Protein AF-X0I806-F1 (afdb_monomer_lite)

Radius of gyration: 18.1 Å; chains: 1; bounding box: 55×39×51 Å

Sequence (158 aa):
MTPIFTGVSGILILQWGYTSQFNPSRDRGATPNINEYSWAVNHEQSPAGAAFYISQLECLDSQGLHANWGSGSLLQGLIANLPIKKNDEYSSTGKWHEYTYYYKEMRGQRVVTTPSADEFFKVYATPGWEPFVVFTGSQLQRGIIVGDVWISVWHERL

pLDDT: mean 75.85, std 20.17, range [25.62, 95.31]

Foldseek 3Di:
DDDDDPDDPFDFQDDPPDGDGPDCVPQPPDQDEAAEDDDDPQVLLDLLNVLLVVLVCVLSVYHYQYDAPDDDCSSVPQRSVQWDDDPNDIDGDPNVVSVVCCVPPQDDDWDDDDADPVNFKGWTWDPDVDDTDIGIHGGDDPDDDDDDDDDDDDDDDD

Structure (mmCIF, N/CA/C/O backbone):
data_AF-X0I806-F1
#
_entry.id   AF-X0I806-F1
#
loop_
_atom_site.group_PDB
_atom_site.id
_atom_site.type_symbol
_atom_site.label_atom_id
_atom_site.label_alt_id
_atom_site.label_comp_id
_atom_site.label_asym_id
_atom_site.label_entity_id
_atom_site.label_seq_id
_atom_site.pdbx_PDB_ins_code
_atom_site.Cartn_x
_atom_site.Cartn_y
_atom_site.Cartn_z
_atom_site.occupancy
_atom_site.B_iso_or_equiv
_atom_site.auth_seq_id
_atom_site.auth_comp_id
_atom_site.auth_asym_id
_atom_site.auth_atom_id
_atom_site.pdbx_PDB_model_num
ATOM 1 N N . MET A 1 1 ? -35.933 -21.831 12.727 1.00 34.06 1 MET A N 1
ATOM 2 C CA . MET A 1 1 ? -34.503 -21.474 12.815 1.00 34.06 1 MET A CA 1
ATOM 3 C C . MET A 1 1 ? -33.783 -22.233 11.725 1.00 34.06 1 MET A C 1
ATOM 5 O O . MET A 1 1 ? -33.662 -23.445 11.816 1.00 34.06 1 MET A O 1
ATOM 9 N N . THR A 1 2 ? -33.414 -21.537 10.663 1.00 26.45 2 THR A N 1
ATOM 10 C CA . THR A 1 2 ? -32.677 -22.084 9.520 1.00 26.45 2 THR A CA 1
ATOM 11 C C . THR A 1 2 ? -31.238 -21.591 9.662 1.00 26.45 2 THR A C 1
ATOM 13 O O . THR A 1 2 ? -31.063 -20.397 9.917 1.00 26.45 2 THR A O 1
ATOM 16 N N . PRO A 1 3 ? -30.212 -22.454 9.580 1.00 26.05 3 PRO A N 1
ATOM 17 C CA . PRO A 1 3 ? -28.840 -21.999 9.725 1.00 26.05 3 PRO A CA 1
ATOM 18 C C . PRO A 1 3 ? -28.454 -21.119 8.533 1.00 26.05 3 PRO A C 1
ATOM 20 O O . PRO A 1 3 ? -28.730 -21.438 7.378 1.00 26.05 3 PRO A O 1
ATOM 23 N N . ILE A 1 4 ? -27.848 -19.984 8.864 1.00 25.62 4 ILE A N 1
ATOM 24 C CA . ILE A 1 4 ? -27.291 -18.997 7.944 1.00 25.62 4 ILE A CA 1
ATOM 25 C C . ILE A 1 4 ? -25.956 -19.560 7.448 1.00 25.62 4 ILE A C 1
ATOM 27 O O . ILE A 1 4 ? -25.108 -19.945 8.253 1.00 25.62 4 ILE A O 1
ATOM 31 N N . PHE A 1 5 ? -25.777 -19.636 6.130 1.00 25.84 5 PHE A N 1
ATOM 32 C CA . PHE A 1 5 ? -24.508 -20.019 5.518 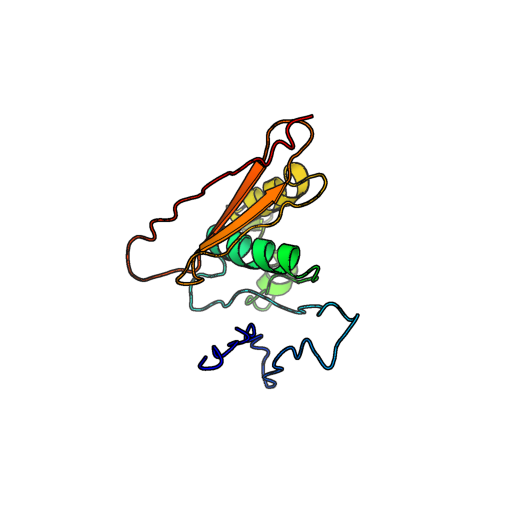1.00 25.84 5 PHE A CA 1
ATOM 33 C C . PHE A 1 5 ? -23.444 -18.962 5.844 1.00 25.84 5 PHE A C 1
ATOM 35 O O . PHE A 1 5 ? -23.522 -17.833 5.367 1.00 25.84 5 PHE A O 1
ATOM 42 N N . THR A 1 6 ? -22.435 -19.320 6.639 1.00 29.89 6 THR A N 1
ATOM 43 C CA . THR A 1 6 ? -21.210 -18.526 6.779 1.00 29.89 6 THR A CA 1
ATOM 44 C C . THR A 1 6 ? -20.323 -18.802 5.568 1.00 29.89 6 THR A C 1
ATOM 46 O O . THR A 1 6 ? -19.554 -19.765 5.555 1.00 29.89 6 THR A O 1
ATOM 49 N N . GLY A 1 7 ? -20.465 -17.992 4.522 1.00 26.70 7 GLY A N 1
ATOM 50 C CA . GLY A 1 7 ? -19.485 -17.932 3.445 1.00 26.70 7 GLY A CA 1
ATOM 51 C C . GLY A 1 7 ? -18.210 -17.283 3.975 1.00 26.70 7 GLY A C 1
ATOM 52 O O . GLY A 1 7 ? -18.205 -16.102 4.299 1.00 26.70 7 GLY A O 1
ATOM 53 N N . VAL A 1 8 ? -17.135 -18.056 4.103 1.00 33.47 8 VAL A N 1
ATOM 54 C CA . VAL A 1 8 ? -15.786 -17.498 4.232 1.00 33.47 8 VAL A CA 1
ATOM 55 C C . VAL A 1 8 ? -15.377 -16.992 2.850 1.00 33.47 8 VAL A C 1
ATOM 57 O O . VAL A 1 8 ? -15.018 -17.791 1.986 1.00 33.47 8 VAL A O 1
ATOM 60 N N . SER A 1 9 ? -15.463 -15.678 2.626 1.00 38.19 9 SER A N 1
ATOM 61 C CA . SER A 1 9 ? -14.806 -15.021 1.492 1.00 38.19 9 SER A CA 1
ATOM 62 C C . SER A 1 9 ? -13.295 -15.182 1.670 1.00 38.19 9 SER A C 1
ATOM 64 O O . SER A 1 9 ? -12.657 -14.452 2.426 1.00 38.19 9 SER A O 1
ATOM 66 N N . GLY A 1 10 ? -12.724 -16.215 1.053 1.00 37.03 10 GLY A N 1
ATOM 67 C CA . GLY A 1 10 ? -11.280 -16.396 0.966 1.00 37.03 10 GLY A CA 1
ATOM 68 C C . GLY A 1 10 ? -10.710 -15.492 -0.122 1.00 37.03 10 GLY A C 1
ATOM 69 O O . GLY A 1 10 ? -11.226 -15.463 -1.237 1.00 37.03 10 GLY A O 1
ATOM 70 N N . ILE A 1 11 ? -9.631 -14.773 0.185 1.00 42.44 11 ILE A N 1
ATOM 71 C CA . ILE A 1 11 ? -8.837 -14.074 -0.827 1.00 42.44 11 ILE A CA 1
ATOM 72 C C . ILE A 1 11 ? -8.167 -15.119 -1.734 1.00 42.44 11 ILE A C 1
ATOM 74 O O . ILE A 1 11 ? -7.509 -16.049 -1.261 1.00 42.44 11 ILE A O 1
ATOM 78 N N . LEU A 1 12 ? -8.341 -14.965 -3.048 1.00 37.19 12 LEU A N 1
ATOM 79 C CA . LEU A 1 12 ? -7.622 -15.737 -4.055 1.00 37.19 12 LEU A CA 1
ATOM 80 C C . LEU A 1 12 ? -6.254 -15.082 -4.285 1.00 37.19 12 LEU A C 1
ATOM 82 O O . LEU A 1 12 ? -6.158 -14.052 -4.949 1.00 37.19 12 LEU A O 1
ATOM 86 N N . ILE A 1 13 ? -5.195 -15.677 -3.737 1.00 42.34 13 ILE A N 1
ATOM 87 C CA . ILE A 1 13 ? -3.812 -15.283 -4.035 1.00 42.34 13 ILE A CA 1
ATOM 88 C C . ILE A 1 13 ? -3.403 -16.050 -5.294 1.00 42.34 13 ILE A C 1
ATOM 90 O O . ILE A 1 13 ? -3.272 -17.274 -5.272 1.00 42.34 13 ILE A O 1
ATOM 94 N N . LEU A 1 14 ? -3.266 -15.343 -6.417 1.00 37.31 14 LEU A N 1
ATOM 95 C CA . LEU A 1 14 ? -2.808 -15.923 -7.678 1.00 37.31 14 LEU A CA 1
ATOM 96 C C . LEU A 1 14 ? -1.294 -15.753 -7.795 1.00 37.31 14 LEU A C 1
ATOM 98 O O . LEU A 1 14 ? -0.811 -14.673 -8.122 1.00 37.31 14 LEU A O 1
ATOM 102 N N . GLN A 1 15 ? -0.554 -16.837 -7.574 1.00 34.91 15 GLN A N 1
ATOM 103 C CA . GLN A 1 15 ? 0.854 -16.950 -7.945 1.00 34.91 15 GLN A CA 1
ATOM 104 C C . GLN A 1 15 ? 0.987 -17.963 -9.091 1.00 34.91 15 GLN A C 1
ATOM 106 O O . GLN A 1 15 ? 0.247 -18.949 -9.139 1.00 34.91 15 GLN A O 1
ATOM 111 N N . TRP A 1 16 ? 1.907 -17.725 -10.035 1.00 27.98 16 TRP A N 1
ATOM 112 C CA . TRP A 1 16 ? 2.154 -18.622 -11.173 1.00 27.98 16 TRP A CA 1
ATOM 113 C C . TRP A 1 16 ? 2.267 -20.089 -10.716 1.00 27.98 16 TRP A C 1
ATOM 115 O O . TRP A 1 16 ? 3.205 -20.466 -10.017 1.00 27.98 16 TRP A O 1
ATOM 125 N N . GLY A 1 17 ? 1.296 -20.914 -11.123 1.00 30.42 17 GLY A N 1
ATOM 126 C CA . GLY A 1 17 ? 1.304 -22.368 -10.942 1.00 30.42 17 GLY A CA 1
ATOM 127 C C . GLY A 1 17 ? 0.696 -22.924 -9.648 1.00 30.42 17 GLY A C 1
ATOM 128 O O . GLY A 1 17 ? 0.563 -24.141 -9.561 1.00 30.42 17 GLY A O 1
ATOM 129 N N . TYR A 1 18 ? 0.278 -22.098 -8.682 1.00 31.38 18 TYR A N 1
ATOM 130 C CA . TYR A 1 18 ? -0.385 -22.580 -7.463 1.00 31.38 18 TYR A CA 1
ATOM 131 C C . TYR A 1 18 ? -1.499 -21.627 -7.013 1.00 31.38 18 TYR A C 1
ATOM 133 O O . TYR A 1 18 ? -1.243 -20.507 -6.582 1.00 31.38 18 TYR A O 1
ATOM 141 N N . THR A 1 19 ? -2.747 -22.099 -7.048 1.00 35.97 19 THR A N 1
ATOM 142 C CA . THR A 1 19 ? -3.831 -21.521 -6.246 1.00 35.97 19 THR A CA 1
ATOM 143 C C . THR A 1 19 ? -3.709 -22.077 -4.831 1.00 35.97 19 THR A C 1
ATOM 145 O O . THR A 1 19 ? -4.129 -23.210 -4.582 1.00 35.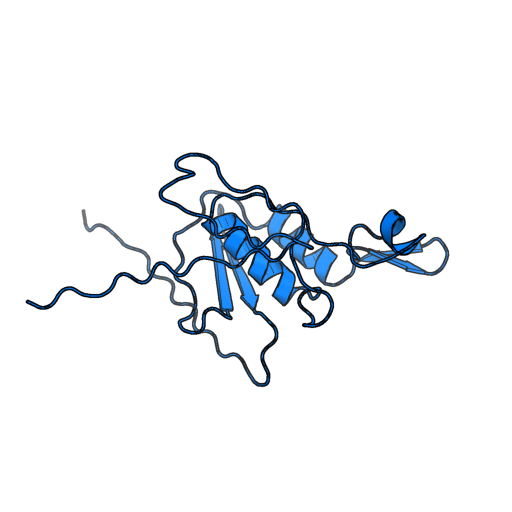97 19 THR A O 1
ATOM 148 N N . SER A 1 20 ? -3.133 -21.326 -3.894 1.00 44.09 20 SER A N 1
ATOM 149 C CA . SER A 1 20 ? -3.334 -21.624 -2.476 1.00 44.09 20 SER A CA 1
ATOM 150 C C . SER A 1 20 ? -4.544 -20.830 -1.989 1.00 44.09 20 SER A C 1
ATOM 152 O O . SER A 1 20 ? -4.555 -19.603 -1.962 1.00 44.09 20 SER A O 1
ATOM 154 N N . GLN A 1 21 ? -5.609 -21.543 -1.626 1.00 42.81 21 GLN A N 1
ATOM 155 C CA . GLN A 1 21 ? -6.638 -20.957 -0.777 1.00 42.81 21 GLN A CA 1
ATOM 156 C C . GLN A 1 21 ? -6.017 -20.822 0.612 1.00 42.81 21 GLN A C 1
ATOM 158 O O . GLN A 1 21 ? -5.621 -21.831 1.200 1.00 42.81 21 GLN A O 1
ATOM 163 N N . PHE A 1 22 ? -5.896 -19.599 1.126 1.00 47.31 22 PHE A N 1
ATOM 164 C CA . PHE A 1 22 ? -5.572 -19.414 2.536 1.00 47.31 22 PHE A CA 1
ATOM 165 C C . PHE A 1 22 ? -6.680 -20.079 3.360 1.00 47.31 22 PHE A C 1
ATOM 167 O O . PHE A 1 22 ? -7.849 -19.707 3.239 1.00 47.31 22 PHE A O 1
ATOM 174 N N . ASN A 1 23 ? -6.331 -21.102 4.147 1.00 50.06 23 ASN A N 1
ATOM 175 C CA . ASN A 1 23 ? -7.289 -21.807 4.989 1.00 50.06 23 ASN A CA 1
ATOM 176 C C . ASN A 1 23 ? -7.112 -21.344 6.443 1.00 50.06 23 ASN A C 1
ATOM 178 O O . ASN A 1 23 ? -6.259 -21.888 7.155 1.00 50.06 23 ASN A O 1
ATOM 182 N N . PRO A 1 24 ? -7.954 -20.415 6.931 1.00 48.88 24 PRO A N 1
ATOM 183 C CA . PRO A 1 24 ? -7.814 -19.852 8.273 1.00 48.88 24 PRO A CA 1
ATOM 184 C C . PRO A 1 24 ? -7.946 -20.897 9.396 1.00 48.88 24 PRO A C 1
ATOM 186 O O . PRO A 1 24 ? -7.520 -20.649 10.522 1.00 48.88 24 PRO A O 1
ATOM 189 N N . SER A 1 25 ? -8.499 -22.086 9.115 1.00 47.72 25 SER A N 1
ATOM 190 C CA . SER A 1 25 ? -8.586 -23.188 10.084 1.00 47.72 25 SER A CA 1
ATOM 191 C C . SER A 1 25 ? -7.311 -24.041 10.178 1.00 47.72 25 SER A C 1
ATOM 193 O O . SER A 1 25 ? -7.024 -24.585 11.250 1.00 47.72 25 SER A O 1
ATOM 195 N N . ARG A 1 26 ? -6.534 -24.135 9.087 1.00 48.91 26 ARG A N 1
ATOM 196 C CA . ARG A 1 26 ? -5.289 -24.916 9.007 1.00 48.91 26 ARG A CA 1
ATOM 197 C C . ARG A 1 26 ? -4.082 -24.108 9.473 1.00 48.91 26 ARG A C 1
ATOM 199 O O . ARG A 1 26 ? -3.235 -24.641 10.179 1.00 48.91 26 ARG A O 1
ATOM 206 N N . ASP A 1 27 ? -4.052 -22.825 9.133 1.00 55.53 27 ASP A N 1
ATOM 207 C CA . ASP A 1 27 ? -2.870 -21.972 9.278 1.00 55.53 27 ASP A CA 1
ATOM 208 C C . ASP A 1 27 ? -2.968 -21.058 10.517 1.00 55.53 27 ASP A C 1
ATOM 210 O O . ASP A 1 27 ? -2.482 -19.928 10.532 1.00 55.53 27 ASP A O 1
ATOM 214 N N . ARG A 1 28 ? -3.622 -21.542 11.586 1.00 45.59 28 ARG A N 1
ATOM 215 C CA . ARG A 1 28 ? -3.814 -20.786 12.834 1.00 45.59 28 ARG A CA 1
ATOM 216 C C . ARG A 1 28 ? -2.462 -20.371 13.427 1.00 45.59 28 ARG A C 1
ATOM 218 O O . ARG A 1 28 ? -1.757 -21.193 14.003 1.00 45.59 28 ARG A O 1
ATOM 225 N N . GLY A 1 29 ? -2.141 -19.084 13.295 1.00 54.72 29 GLY A N 1
ATOM 226 C CA . GLY A 1 29 ? -0.926 -18.453 13.818 1.00 54.72 29 GLY A CA 1
ATOM 227 C C . GLY A 1 29 ? 0.144 -18.127 12.772 1.00 54.72 29 GLY A C 1
ATOM 228 O O . GLY A 1 29 ? 1.110 -17.454 13.117 1.00 54.72 29 GLY A O 1
ATOM 229 N N . ALA A 1 30 ? -0.016 -18.552 11.515 1.00 60.66 30 ALA A N 1
ATOM 230 C CA . ALA A 1 30 ? 0.873 -18.163 10.424 1.00 60.66 30 ALA A CA 1
ATOM 231 C C . ALA A 1 30 ? 0.193 -17.088 9.571 1.00 60.66 30 ALA A C 1
ATOM 233 O O . ALA A 1 30 ? -0.732 -17.373 8.810 1.00 60.66 30 ALA A O 1
ATOM 234 N N . THR A 1 31 ? 0.645 -15.844 9.702 1.00 67.94 31 THR A N 1
ATOM 235 C CA . THR A 1 31 ? 0.250 -14.779 8.781 1.00 67.94 31 THR A CA 1
ATOM 236 C C . THR A 1 31 ? 0.909 -15.039 7.423 1.00 67.94 31 THR A C 1
ATOM 238 O O . THR A 1 31 ? 2.122 -15.271 7.360 1.00 67.94 31 THR A O 1
ATOM 241 N N . PRO A 1 32 ? 0.137 -15.091 6.323 1.00 74.06 32 PRO A N 1
ATOM 242 C CA . PRO A 1 32 ? 0.702 -15.362 5.012 1.00 74.06 32 PRO A CA 1
ATOM 243 C C . PRO A 1 32 ? 1.667 -14.240 4.618 1.00 74.06 32 PRO A C 1
ATOM 245 O O . PRO A 1 32 ? 1.374 -13.054 4.772 1.00 74.06 32 PRO A O 1
ATOM 248 N N . ASN A 1 33 ? 2.830 -14.625 4.094 1.00 83.31 33 ASN A N 1
ATOM 249 C CA . ASN A 1 33 ? 3.750 -13.687 3.466 1.00 83.31 33 ASN A CA 1
ATOM 250 C C . ASN A 1 33 ? 3.536 -13.740 1.953 1.00 83.31 33 ASN A C 1
ATOM 252 O O . ASN A 1 33 ? 3.781 -14.767 1.316 1.00 83.31 33 ASN A O 1
ATOM 256 N N . ILE A 1 34 ? 3.016 -12.650 1.402 1.00 86.75 34 ILE A N 1
ATOM 257 C CA . ILE A 1 34 ? 2.652 -12.530 -0.003 1.00 86.75 34 ILE A CA 1
ATOM 258 C C . ILE A 1 34 ? 3.887 -12.089 -0.778 1.00 86.75 34 ILE A C 1
ATOM 260 O O . ILE A 1 34 ? 4.287 -10.926 -0.754 1.00 86.75 34 ILE A O 1
ATOM 264 N N . ASN A 1 35 ? 4.517 -13.029 -1.471 1.00 87.69 35 ASN A N 1
ATOM 265 C CA . ASN A 1 35 ? 5.770 -12.739 -2.154 1.00 87.69 35 ASN A CA 1
ATOM 266 C C . ASN A 1 35 ? 5.618 -11.768 -3.333 1.00 87.69 35 ASN A C 1
ATOM 268 O O . ASN A 1 35 ? 6.613 -11.147 -3.678 1.00 87.69 35 ASN A O 1
ATOM 272 N N . GLU A 1 36 ? 4.423 -11.621 -3.918 1.00 88.31 36 GLU A N 1
ATOM 273 C CA . GLU A 1 36 ? 4.092 -10.619 -4.937 1.00 88.31 36 GLU A CA 1
ATOM 274 C C . GLU A 1 36 ? 2.585 -10.285 -4.916 1.00 88.31 36 GLU A C 1
ATOM 276 O O . GLU A 1 36 ? 1.744 -11.183 -4.880 1.00 88.31 36 GLU A O 1
ATOM 281 N N . TYR A 1 37 ? 2.224 -8.999 -4.979 1.00 89.75 37 TYR A N 1
ATOM 282 C CA . TYR A 1 37 ? 0.844 -8.535 -5.198 1.00 89.75 37 TYR A CA 1
ATOM 283 C C . TYR A 1 37 ? 0.759 -7.490 -6.312 1.00 89.75 37 TYR A C 1
ATOM 285 O O . TYR A 1 37 ? 1.754 -6.839 -6.621 1.00 89.75 37 TYR A O 1
ATOM 293 N N . SER A 1 38 ? -0.460 -7.252 -6.818 1.00 85.69 38 SER A N 1
ATOM 294 C CA . SER A 1 38 ? -0.813 -6.359 -7.936 1.00 85.69 38 SER A CA 1
ATOM 295 C C . SER A 1 38 ? -0.545 -6.946 -9.324 1.00 85.69 38 SER A C 1
ATOM 297 O O . SER A 1 38 ? 0.590 -7.238 -9.693 1.00 85.69 38 SER A O 1
ATOM 299 N N . TRP A 1 39 ? -1.599 -7.073 -10.129 1.00 83.94 39 TRP A N 1
ATOM 300 C CA . TRP A 1 39 ? -1.570 -7.593 -11.491 1.00 83.94 39 TRP A CA 1
ATOM 301 C C . TRP A 1 39 ? -1.327 -6.498 -12.539 1.00 83.94 39 TRP A C 1
ATOM 303 O O . TRP A 1 39 ? -1.963 -5.441 -12.538 1.00 83.94 39 TRP A O 1
ATOM 313 N N . ALA A 1 40 ? -0.445 -6.765 -13.506 1.00 72.25 40 ALA A N 1
ATOM 314 C CA . ALA A 1 40 ? -0.093 -5.794 -14.546 1.00 72.25 40 ALA A CA 1
ATOM 315 C C . ALA A 1 40 ? -1.267 -5.397 -15.458 1.00 72.25 40 ALA A C 1
ATOM 317 O O . ALA A 1 40 ? -1.379 -4.235 -15.846 1.00 72.25 40 ALA A O 1
ATOM 318 N N . VAL A 1 41 ? -2.132 -6.349 -15.826 1.00 71.31 41 VAL A N 1
ATOM 319 C CA . VAL A 1 41 ? -3.104 -6.162 -16.924 1.00 71.31 41 VAL A CA 1
ATOM 320 C C . VAL A 1 41 ? -4.324 -5.339 -16.497 1.00 71.31 41 VAL A C 1
ATOM 322 O O . VAL A 1 41 ? -4.940 -4.683 -17.330 1.00 71.31 41 VAL A O 1
ATOM 325 N N . ASN A 1 42 ? -4.646 -5.309 -15.202 1.00 66.31 42 ASN A N 1
ATOM 326 C CA . ASN A 1 42 ? -5.866 -4.671 -14.691 1.00 66.31 42 ASN A CA 1
ATOM 327 C C . ASN A 1 42 ? -5.613 -3.281 -14.083 1.00 66.31 42 ASN A C 1
ATOM 329 O O . ASN A 1 42 ? -6.421 -2.795 -13.298 1.00 66.31 42 ASN A O 1
ATOM 333 N N . HIS A 1 43 ? -4.490 -2.636 -14.419 1.00 73.31 43 HIS A N 1
ATOM 334 C CA . HIS A 1 43 ? -4.099 -1.325 -13.878 1.00 73.31 43 HIS A CA 1
ATOM 335 C C . HIS A 1 43 ? -3.984 -1.271 -12.341 1.00 73.31 43 HIS A C 1
ATOM 337 O O . HIS A 1 43 ? -4.006 -0.198 -11.733 1.00 73.31 43 HIS A O 1
ATOM 343 N N . GLU A 1 44 ? -3.778 -2.420 -11.699 1.00 82.12 44 GLU A N 1
ATOM 344 C CA . GLU A 1 44 ? -3.567 -2.526 -10.251 1.00 82.12 44 GLU A CA 1
ATOM 345 C C . GLU A 1 44 ? -2.195 -1.988 -9.817 1.00 82.12 44 GLU A C 1
ATOM 347 O O . GLU A 1 44 ? -1.903 -1.863 -8.631 1.00 82.12 44 GLU A O 1
ATOM 352 N N . GLN A 1 45 ? -1.341 -1.668 -10.788 1.00 85.94 45 GLN A N 1
ATOM 353 C CA . GLN A 1 45 ? -0.040 -1.017 -10.628 1.00 85.94 45 GLN A CA 1
ATOM 354 C C . GLN A 1 45 ? -0.160 0.520 -10.530 1.00 85.94 45 GLN A C 1
ATOM 356 O O . GLN A 1 45 ? 0.834 1.233 -10.685 1.00 85.94 45 GLN A O 1
ATOM 361 N N . SER A 1 46 ? -1.374 1.037 -10.316 1.00 88.69 46 SER A N 1
ATOM 362 C CA . SER A 1 46 ? -1.672 2.442 -10.019 1.00 88.69 46 SER A CA 1
ATOM 363 C C . SER A 1 46 ? -1.594 2.718 -8.511 1.00 88.69 46 SER A C 1
ATOM 365 O O . SER A 1 46 ? -1.596 1.762 -7.735 1.00 88.69 46 SER A O 1
ATOM 367 N N . PRO A 1 47 ? -1.561 3.995 -8.077 1.00 91.06 47 PRO A N 1
ATOM 368 C CA . PRO A 1 47 ? -1.613 4.310 -6.655 1.00 91.06 47 PRO A CA 1
ATOM 369 C C . PRO A 1 47 ? -2.849 3.699 -5.971 1.00 91.06 47 PRO A C 1
ATOM 371 O O . PRO A 1 47 ? -2.738 2.804 -5.145 1.00 91.06 47 PRO A O 1
ATOM 374 N N . ALA A 1 48 ? -4.053 4.007 -6.467 1.00 90.31 48 ALA A N 1
ATOM 375 C CA . ALA A 1 48 ? -5.295 3.467 -5.904 1.00 90.31 48 ALA A CA 1
ATOM 376 C C . ALA A 1 48 ? -5.313 1.926 -5.779 1.00 90.31 48 ALA A C 1
ATOM 378 O O . ALA A 1 48 ? -5.847 1.396 -4.801 1.00 90.31 48 ALA A O 1
ATOM 379 N N . GLY A 1 49 ? -4.704 1.215 -6.738 1.00 90.19 49 GLY A N 1
ATOM 380 C CA . GLY A 1 49 ? -4.524 -0.234 -6.673 1.00 90.19 49 GLY A CA 1
ATOM 381 C C . GLY A 1 49 ? -3.546 -0.671 -5.578 1.00 90.19 49 GLY A C 1
ATOM 382 O O . GLY A 1 49 ? -3.839 -1.599 -4.828 1.00 90.19 49 GLY A O 1
ATOM 383 N N . ALA A 1 50 ? -2.407 0.005 -5.420 1.00 90.88 50 ALA A N 1
ATOM 384 C CA . ALA A 1 50 ? -1.485 -0.271 -4.322 1.00 90.88 50 ALA A CA 1
ATOM 385 C C . ALA A 1 50 ? -2.133 0.003 -2.954 1.00 90.88 50 ALA A C 1
ATOM 387 O O . ALA A 1 50 ? -2.048 -0.862 -2.080 1.00 90.88 50 ALA A O 1
ATOM 388 N N . ALA A 1 51 ? -2.868 1.109 -2.784 1.00 92.62 51 ALA A N 1
ATOM 389 C CA . ALA A 1 51 ? -3.633 1.362 -1.562 1.00 92.62 51 ALA A CA 1
ATOM 390 C C . ALA A 1 51 ? -4.653 0.261 -1.248 1.00 92.62 51 ALA A C 1
ATOM 392 O O . ALA A 1 51 ? -4.812 -0.126 -0.087 1.00 92.62 51 ALA A O 1
ATOM 393 N N . PHE A 1 52 ? -5.315 -0.282 -2.274 1.00 91.81 52 PHE A N 1
ATOM 394 C CA . PHE A 1 52 ? -6.257 -1.391 -2.129 1.00 91.81 52 PHE A CA 1
ATOM 395 C C . PHE A 1 52 ? -5.580 -2.644 -1.553 1.00 91.81 52 PHE A C 1
ATOM 397 O O . PHE A 1 52 ? -6.106 -3.260 -0.624 1.00 91.81 52 PHE A O 1
ATOM 404 N N . TYR A 1 53 ? -4.399 -3.015 -2.055 1.00 91.56 53 TYR A N 1
ATOM 405 C CA . TYR A 1 53 ? -3.652 -4.169 -1.543 1.00 91.56 53 TYR A CA 1
ATOM 406 C C . TYR A 1 53 ? -3.058 -3.925 -0.159 1.00 91.56 53 TYR A C 1
ATOM 408 O O . TYR A 1 53 ? -3.232 -4.765 0.722 1.00 91.56 53 TYR A O 1
ATOM 416 N N . ILE A 1 54 ? -2.410 -2.777 0.055 1.00 92.75 54 ILE A N 1
ATOM 417 C CA . ILE A 1 54 ? -1.825 -2.404 1.351 1.00 92.75 54 ILE A CA 1
ATOM 418 C C . ILE A 1 54 ? -2.893 -2.459 2.448 1.00 92.75 54 ILE A C 1
ATOM 420 O O . ILE A 1 54 ? -2.664 -3.060 3.493 1.00 92.75 54 ILE A O 1
ATOM 424 N N . SER A 1 55 ? -4.089 -1.925 2.182 1.00 91.38 55 SER A N 1
ATOM 425 C CA . SER A 1 55 ? -5.183 -1.931 3.158 1.00 91.38 55 SER A CA 1
ATOM 426 C C . SER A 1 55 ? -5.590 -3.342 3.585 1.00 91.38 55 SER A C 1
ATOM 428 O O . SER A 1 55 ? -5.902 -3.578 4.749 1.00 91.38 55 SER A O 1
ATOM 430 N N . GLN A 1 56 ? -5.577 -4.300 2.658 1.00 88.75 56 GLN A N 1
ATOM 431 C CA . GLN A 1 56 ? -5.923 -5.690 2.956 1.00 88.75 56 GLN A CA 1
ATOM 432 C C . GLN A 1 56 ? -4.809 -6.417 3.702 1.00 88.75 56 GLN A C 1
ATOM 434 O O . GLN A 1 56 ? -5.098 -7.141 4.650 1.00 88.75 56 GLN A O 1
ATOM 439 N N . LEU A 1 57 ? -3.553 -6.206 3.299 1.00 89.94 57 LEU A N 1
ATOM 440 C CA . LEU A 1 57 ? -2.389 -6.760 3.992 1.00 89.94 57 LEU A CA 1
ATOM 441 C C . LEU A 1 57 ? -2.382 -6.326 5.462 1.00 89.94 57 LEU A C 1
ATOM 443 O O . LEU A 1 57 ? -2.233 -7.165 6.345 1.00 89.94 57 LEU A O 1
ATOM 447 N N . GLU A 1 58 ? -2.669 -5.051 5.724 1.00 89.94 58 GLU A N 1
ATOM 448 C CA . GLU A 1 58 ? -2.796 -4.507 7.077 1.00 89.94 58 GLU A CA 1
ATOM 449 C C . GLU A 1 58 ? -3.950 -5.129 7.869 1.00 89.94 58 GLU A C 1
ATOM 451 O O . GLU A 1 58 ? -3.785 -5.494 9.032 1.00 89.94 58 GLU A O 1
ATOM 456 N N . CYS A 1 59 ? -5.122 -5.304 7.249 1.00 84.31 59 CYS A N 1
ATOM 457 C CA . CYS A 1 59 ? -6.266 -5.950 7.903 1.00 84.31 59 CYS A CA 1
ATOM 458 C C . CYS A 1 59 ? -5.981 -7.413 8.276 1.00 84.31 59 CYS A C 1
ATOM 460 O O . CYS A 1 59 ? -6.502 -7.907 9.276 1.00 84.31 59 CYS A O 1
ATOM 462 N N . LEU A 1 60 ? -5.163 -8.098 7.476 1.00 82.19 60 LEU A N 1
ATOM 463 C CA . LEU A 1 60 ? -4.812 -9.509 7.644 1.00 82.19 60 LEU A CA 1
ATOM 464 C C . LEU A 1 60 ? -3.515 -9.729 8.425 1.00 82.19 60 LEU A C 1
ATOM 466 O O . LEU A 1 60 ? -3.067 -10.870 8.531 1.00 82.19 60 LEU A O 1
ATOM 470 N N . ASP A 1 61 ? -2.896 -8.665 8.936 1.00 85.25 61 ASP A N 1
ATOM 471 C CA . ASP A 1 61 ? -1.606 -8.735 9.629 1.00 85.25 61 ASP A CA 1
ATOM 472 C C . ASP A 1 61 ? -0.512 -9.430 8.793 1.00 85.25 61 ASP A C 1
ATOM 474 O O . ASP A 1 61 ? 0.330 -10.177 9.290 1.00 85.25 61 ASP A O 1
ATOM 478 N N . SER A 1 62 ? -0.574 -9.236 7.478 1.00 86.62 62 SER A N 1
ATOM 479 C CA . SER A 1 62 ? 0.212 -9.965 6.488 1.00 86.62 62 SER A CA 1
ATOM 480 C C . SER A 1 62 ? 1.258 -9.067 5.844 1.00 86.62 62 SER A C 1
ATOM 482 O O . SER A 1 62 ? 1.055 -7.869 5.654 1.00 86.62 62 SER A O 1
ATOM 484 N N . GLN A 1 63 ? 2.386 -9.661 5.465 1.00 88.12 63 GLN A N 1
ATOM 485 C CA . GLN A 1 63 ? 3.417 -8.965 4.699 1.00 88.12 63 GLN A CA 1
ATOM 486 C C . GLN A 1 63 ? 3.198 -9.178 3.207 1.00 88.12 63 GLN A C 1
ATOM 488 O O . GLN A 1 63 ? 2.693 -10.220 2.792 1.00 88.12 63 GLN A O 1
ATOM 493 N N . GLY A 1 64 ? 3.599 -8.197 2.402 1.00 89.69 64 GLY A N 1
ATOM 494 C CA . GLY A 1 64 ? 3.521 -8.307 0.955 1.00 89.69 64 GLY A CA 1
ATOM 495 C C . GLY A 1 64 ? 4.596 -7.504 0.238 1.00 89.69 64 GLY A C 1
ATOM 496 O O . GLY A 1 64 ? 4.899 -6.377 0.632 1.00 89.69 64 GLY A O 1
ATOM 497 N N . LEU A 1 65 ? 5.129 -8.055 -0.850 1.00 89.69 65 LEU A N 1
ATOM 498 C CA . LEU A 1 65 ? 5.999 -7.333 -1.777 1.00 89.69 65 LEU A CA 1
ATOM 499 C C . LEU A 1 65 ? 5.201 -6.896 -3.012 1.00 89.69 65 LEU A C 1
ATOM 501 O O . LEU A 1 65 ? 4.459 -7.680 -3.599 1.00 89.69 65 LEU A O 1
ATOM 505 N N . HIS A 1 66 ? 5.350 -5.636 -3.422 1.00 90.50 66 HIS A N 1
ATOM 506 C CA . HIS A 1 66 ? 4.711 -5.155 -4.646 1.00 90.50 66 HIS A CA 1
ATOM 507 C C . HIS A 1 66 ? 5.364 -5.806 -5.869 1.00 90.50 66 HIS A C 1
ATOM 509 O O . HIS A 1 66 ? 6.588 -5.751 -6.014 1.00 90.50 66 HIS A O 1
ATOM 515 N N . ALA A 1 67 ? 4.559 -6.399 -6.749 1.00 89.69 67 ALA A N 1
ATOM 516 C CA . ALA A 1 67 ? 5.055 -7.086 -7.932 1.00 89.69 67 ALA A CA 1
ATOM 517 C C . ALA A 1 67 ? 5.768 -6.113 -8.880 1.00 89.69 67 ALA A C 1
ATOM 519 O O . ALA A 1 67 ? 5.288 -5.004 -9.140 1.00 89.69 67 ALA A O 1
ATOM 520 N N . ASN A 1 68 ? 6.892 -6.559 -9.441 1.00 89.56 68 ASN A N 1
ATOM 521 C CA . ASN A 1 68 ? 7.597 -5.859 -10.507 1.00 89.56 68 ASN A CA 1
ATOM 522 C C . ASN A 1 68 ? 7.498 -6.665 -11.803 1.00 89.56 68 ASN A C 1
ATOM 524 O O . ASN A 1 68 ? 8.250 -7.609 -12.019 1.00 89.56 68 ASN A O 1
ATOM 528 N N . TRP A 1 69 ? 6.599 -6.243 -12.691 1.00 89.31 69 TRP A N 1
ATOM 529 C CA . TRP A 1 69 ? 6.384 -6.884 -13.993 1.00 89.31 69 TRP A CA 1
ATOM 530 C C . TRP A 1 69 ? 7.332 -6.384 -15.097 1.00 89.31 69 TRP A C 1
ATOM 532 O O . TRP A 1 69 ? 7.109 -6.644 -16.280 1.00 89.31 69 TRP A O 1
ATOM 542 N N . GLY A 1 70 ? 8.371 -5.626 -14.737 1.00 85.38 70 GLY A N 1
ATOM 543 C CA . GLY A 1 70 ? 9.422 -5.208 -15.659 1.00 85.38 70 GLY A CA 1
ATOM 544 C C . GLY A 1 70 ? 10.365 -6.353 -16.045 1.00 85.38 70 GLY A C 1
ATOM 545 O O . GLY A 1 70 ? 10.389 -7.417 -15.435 1.00 85.38 70 GLY A O 1
ATOM 546 N N . SER A 1 71 ? 11.202 -6.113 -17.053 1.00 86.44 71 SER A N 1
ATOM 547 C CA . SER A 1 71 ? 12.291 -7.018 -17.440 1.00 86.44 71 SER A CA 1
ATOM 548 C C . SER A 1 71 ? 13.593 -6.245 -17.664 1.00 86.44 71 SER A C 1
ATOM 550 O O . SER A 1 71 ? 13.589 -5.019 -17.807 1.00 86.44 71 SER A O 1
ATOM 552 N N . GLY A 1 72 ? 14.728 -6.952 -17.642 1.00 88.81 72 GLY A N 1
ATOM 553 C CA . GLY A 1 72 ? 16.049 -6.356 -17.859 1.00 88.81 72 GLY A CA 1
ATOM 554 C C . GLY A 1 72 ? 16.361 -5.219 -16.879 1.00 88.81 72 GLY A C 1
ATOM 555 O O . GLY A 1 72 ? 16.185 -5.358 -15.668 1.00 88.81 72 GLY A O 1
ATOM 556 N N . SER A 1 73 ? 16.805 -4.075 -17.404 1.00 85.50 73 SER A N 1
ATOM 557 C CA . SER A 1 73 ? 17.155 -2.897 -16.597 1.00 85.50 73 SER A CA 1
ATOM 558 C C . SER A 1 73 ? 15.968 -2.302 -15.830 1.00 85.50 73 SER A C 1
ATOM 560 O O . SER A 1 73 ? 16.172 -1.715 -14.769 1.00 85.50 73 SER A O 1
ATOM 562 N N . LEU A 1 74 ? 14.731 -2.488 -16.304 1.00 83.50 74 LEU A N 1
ATOM 563 C CA . LEU A 1 74 ? 13.527 -2.007 -15.615 1.00 83.50 74 LEU A CA 1
ATOM 564 C C . LEU A 1 74 ? 13.223 -2.832 -14.356 1.00 83.50 74 LEU A C 1
ATOM 566 O O . LEU A 1 74 ? 12.759 -2.281 -13.358 1.00 83.50 74 LEU A O 1
ATOM 570 N N . LEU A 1 75 ? 13.534 -4.134 -14.376 1.00 85.62 75 LEU A N 1
ATOM 571 C CA . LEU A 1 75 ? 13.354 -5.020 -13.221 1.00 85.62 75 LEU A CA 1
ATOM 572 C C . LEU A 1 75 ? 14.274 -4.616 -12.058 1.00 85.62 75 LEU A C 1
ATOM 574 O O . LEU A 1 75 ? 13.857 -4.617 -10.903 1.00 85.62 75 LEU A O 1
ATOM 578 N N . GLN A 1 76 ? 15.515 -4.238 -12.368 1.00 84.38 76 GLN A N 1
ATOM 579 C CA . GLN A 1 76 ? 16.548 -3.954 -11.367 1.00 84.38 76 GLN A CA 1
ATOM 580 C C . GLN A 1 76 ? 16.607 -2.474 -10.965 1.00 84.38 76 GLN A C 1
ATOM 582 O O . GLN A 1 76 ? 16.952 -2.157 -9.831 1.00 84.38 76 GLN A O 1
ATOM 587 N N . GLY A 1 77 ? 16.287 -1.559 -11.885 1.00 83.12 77 GLY A N 1
ATOM 588 C CA . GLY A 1 77 ? 16.551 -0.129 -11.712 1.00 83.12 77 GLY A CA 1
ATOM 589 C C . GLY A 1 77 ? 15.404 0.694 -11.132 1.00 83.12 77 GLY A C 1
ATOM 590 O O . GLY A 1 77 ? 15.645 1.819 -10.709 1.00 83.12 77 GLY A O 1
ATOM 591 N N . LEU A 1 78 ? 14.168 0.181 -11.126 1.00 87.69 78 LEU A N 1
ATOM 592 C CA . LEU A 1 78 ? 12.979 1.004 -10.859 1.00 87.69 78 LEU A CA 1
ATOM 593 C C . LEU A 1 78 ? 12.145 0.576 -9.645 1.00 87.69 78 LEU A C 1
ATOM 595 O O . LEU A 1 78 ? 11.037 1.075 -9.506 1.00 87.69 78 LEU A O 1
ATOM 599 N N . ILE A 1 79 ? 12.624 -0.336 -8.787 1.00 88.19 79 ILE A N 1
ATOM 600 C CA . ILE A 1 79 ? 11.956 -0.757 -7.530 1.00 88.19 79 ILE A CA 1
ATOM 601 C C . ILE A 1 79 ? 10.428 -0.907 -7.710 1.00 88.19 79 ILE A C 1
ATOM 603 O O . ILE A 1 79 ? 9.644 -0.159 -7.131 1.00 88.19 79 ILE A O 1
ATOM 607 N N . ALA A 1 80 ? 10.000 -1.808 -8.601 1.00 88.44 80 ALA A N 1
ATOM 608 C CA . ALA A 1 80 ? 8.583 -2.006 -8.942 1.00 88.44 80 ALA A CA 1
ATOM 609 C C . ALA A 1 80 ? 7.858 -0.738 -9.458 1.00 88.44 80 ALA A C 1
ATOM 611 O O . ALA A 1 80 ? 6.688 -0.474 -9.157 1.00 88.44 80 ALA A O 1
ATOM 612 N N . ASN A 1 81 ? 8.560 0.045 -10.281 1.00 87.56 81 ASN A N 1
ATOM 613 C CA . ASN A 1 81 ? 8.081 1.285 -10.891 1.00 87.56 81 ASN A CA 1
ATOM 614 C C . ASN A 1 81 ? 7.697 2.365 -9.857 1.00 87.56 81 ASN A C 1
ATOM 616 O O . ASN A 1 81 ? 6.746 3.121 -10.066 1.00 87.56 81 ASN A O 1
ATOM 620 N N . LEU A 1 82 ? 8.397 2.410 -8.715 1.00 91.06 82 LEU A N 1
ATOM 621 C CA . LEU A 1 82 ? 8.245 3.481 -7.727 1.00 91.06 82 LEU A CA 1
ATOM 622 C C . LEU A 1 82 ? 8.911 4.774 -8.230 1.00 91.06 82 LEU A C 1
ATOM 624 O O . LEU A 1 82 ? 8.225 5.794 -8.314 1.00 91.06 82 LEU A O 1
ATOM 628 N N . PRO A 1 83 ? 10.195 4.779 -8.615 1.00 92.56 83 PRO A N 1
ATOM 629 C CA . PRO A 1 83 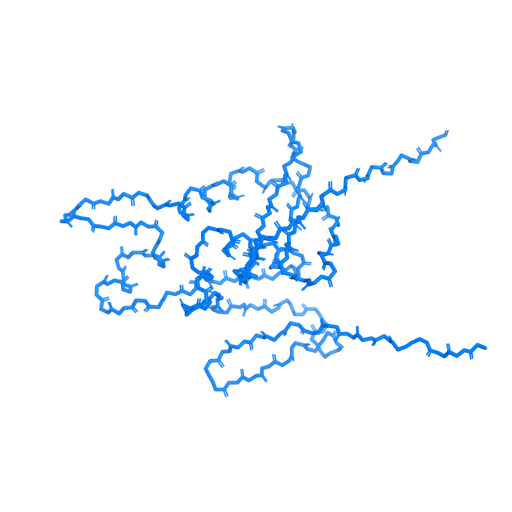? 10.759 5.834 -9.444 1.00 92.56 83 PRO A CA 1
ATOM 630 C C . PRO A 1 83 ? 10.585 5.554 -10.945 1.00 92.56 83 PRO A C 1
ATOM 632 O O . PRO A 1 83 ? 10.483 4.411 -11.386 1.00 92.56 83 PRO A O 1
ATOM 635 N N . ILE A 1 84 ? 10.641 6.621 -11.738 1.00 91.00 84 ILE A N 1
ATOM 636 C CA . ILE A 1 84 ? 10.897 6.582 -13.182 1.00 91.00 84 ILE A CA 1
ATOM 637 C C . ILE A 1 84 ? 12.295 7.128 -13.454 1.00 91.00 84 ILE A C 1
ATOM 639 O O . ILE A 1 84 ? 12.774 8.001 -12.731 1.00 91.00 84 ILE A O 1
ATOM 643 N N . LYS A 1 85 ? 12.948 6.618 -14.499 1.00 90.81 85 LYS A N 1
ATOM 644 C CA . LYS A 1 85 ? 14.292 7.040 -14.907 1.00 90.81 85 LYS A CA 1
ATOM 645 C C . LYS A 1 85 ? 14.244 7.681 -16.292 1.00 90.81 85 LYS A C 1
ATOM 647 O O . LYS A 1 85 ? 13.673 7.104 -17.218 1.00 90.81 85 LYS A O 1
ATOM 652 N N . LYS A 1 86 ? 14.870 8.848 -16.445 1.00 90.44 86 LYS A N 1
ATOM 653 C CA . LYS A 1 86 ? 15.120 9.507 -17.733 1.00 90.44 86 LYS A CA 1
ATOM 654 C C . LYS A 1 86 ? 16.607 9.838 -17.813 1.00 90.44 86 LYS A C 1
ATOM 656 O O . LYS A 1 86 ? 17.102 10.622 -17.013 1.00 90.44 86 LYS A O 1
ATOM 661 N N . ASN A 1 87 ? 17.314 9.249 -18.778 1.00 89.19 87 ASN A N 1
ATOM 662 C CA . ASN A 1 87 ? 18.785 9.245 -18.799 1.00 89.19 87 ASN A CA 1
ATOM 663 C C . ASN A 1 87 ? 19.316 8.739 -17.454 1.00 89.19 87 ASN A C 1
ATOM 665 O O . ASN A 1 87 ? 18.870 7.677 -17.054 1.00 89.19 87 ASN A O 1
ATOM 669 N N . ASP A 1 88 ? 20.181 9.464 -16.744 1.00 89.44 88 ASP A N 1
ATOM 670 C CA . ASP A 1 88 ? 20.687 9.074 -15.417 1.00 89.44 88 ASP A CA 1
ATOM 671 C C . ASP A 1 88 ? 19.968 9.741 -14.237 1.00 89.44 88 ASP A C 1
ATOM 673 O O . ASP A 1 88 ? 20.387 9.606 -13.088 1.00 89.44 88 ASP A O 1
ATOM 677 N N . GLU A 1 89 ? 18.843 10.403 -14.499 1.00 93.12 89 GLU A N 1
ATOM 678 C CA . GLU A 1 89 ? 18.044 11.076 -13.480 1.00 93.12 89 GLU A CA 1
ATOM 679 C C . GLU A 1 89 ? 16.812 10.249 -13.105 1.00 93.12 89 GLU A C 1
ATOM 681 O O . GLU A 1 89 ? 16.124 9.688 -13.965 1.00 93.12 89 GLU A O 1
ATOM 686 N N . TYR A 1 90 ? 16.521 10.199 -11.804 1.00 93.62 90 TYR A N 1
ATOM 687 C CA . TYR A 1 90 ? 15.324 9.565 -11.259 1.00 93.62 90 TYR A CA 1
ATOM 688 C C . TYR A 1 90 ? 14.298 10.617 -10.842 1.00 93.62 90 TYR A C 1
ATOM 690 O O . TYR A 1 90 ? 14.638 11.681 -10.328 1.00 93.62 90 TYR A O 1
ATOM 698 N N . SER A 1 91 ? 13.020 10.304 -11.020 1.00 94.62 91 SER A N 1
ATOM 699 C CA . SER A 1 91 ? 11.901 11.109 -10.527 1.00 94.62 91 SER A CA 1
ATOM 700 C C . SER A 1 91 ? 10.853 10.217 -9.867 1.00 94.62 91 SER A C 1
ATOM 702 O O . SER A 1 91 ? 10.719 9.042 -10.210 1.00 94.62 91 SER A O 1
ATOM 704 N N . SER A 1 92 ? 10.115 10.761 -8.902 1.00 95.31 92 SER A N 1
ATOM 705 C CA . SER A 1 92 ? 9.064 10.036 -8.187 1.00 95.31 92 SER A CA 1
ATOM 706 C C . SER A 1 92 ? 7.819 9.837 -9.054 1.00 95.31 92 SER A C 1
ATOM 708 O O . SER A 1 92 ? 7.393 10.738 -9.775 1.00 95.31 92 SER A O 1
ATOM 710 N N . THR A 1 93 ? 7.203 8.656 -8.969 1.00 92.62 93 THR A N 1
ATOM 711 C CA . THR A 1 93 ? 5.860 8.418 -9.524 1.00 92.62 93 THR A CA 1
ATOM 712 C C . THR A 1 93 ? 4.771 8.751 -8.505 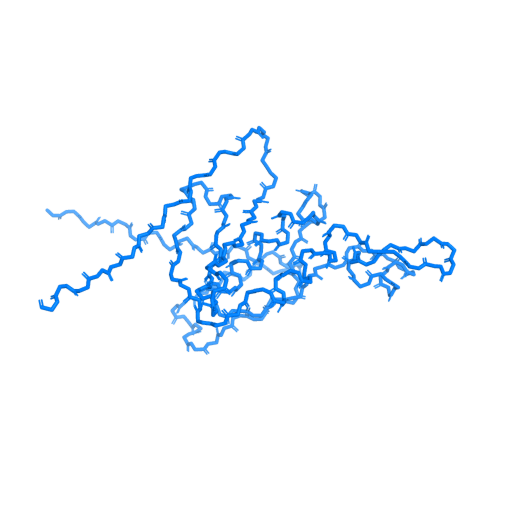1.00 92.62 93 THR A C 1
ATOM 714 O O . THR A 1 93 ? 5.044 8.943 -7.321 1.00 92.62 93 THR A O 1
ATOM 717 N N . GLY A 1 94 ? 3.503 8.730 -8.929 1.00 90.69 94 GLY A N 1
ATOM 718 C CA . GLY A 1 94 ? 2.373 8.784 -7.994 1.00 90.69 94 GLY A CA 1
ATOM 719 C C . GLY A 1 94 ? 2.435 7.691 -6.916 1.00 90.69 94 GLY A C 1
ATOM 720 O O . GLY A 1 94 ? 2.174 7.980 -5.751 1.00 90.69 94 GLY A O 1
ATOM 721 N N . LYS A 1 95 ? 2.875 6.470 -7.270 1.00 91.06 95 LYS A N 1
ATOM 722 C CA . LYS A 1 95 ? 3.044 5.373 -6.302 1.00 91.06 95 LYS A CA 1
ATOM 723 C C . LYS A 1 95 ? 4.114 5.702 -5.263 1.00 91.06 95 LYS A C 1
ATOM 725 O O . LYS A 1 95 ? 3.914 5.448 -4.085 1.00 91.06 95 LYS A O 1
ATOM 730 N N . TRP A 1 96 ? 5.227 6.324 -5.660 1.00 94.06 96 TRP A N 1
ATOM 731 C CA . TRP A 1 96 ? 6.245 6.764 -4.696 1.00 94.06 96 TRP A CA 1
ATOM 732 C C . TRP A 1 96 ? 5.649 7.665 -3.610 1.00 94.06 96 TRP A C 1
ATOM 734 O O . TRP A 1 96 ? 5.919 7.475 -2.422 1.00 94.06 96 TRP A O 1
ATOM 744 N N . HIS A 1 97 ? 4.823 8.635 -4.007 1.00 95.00 97 HIS A N 1
ATOM 745 C CA . HIS A 1 97 ? 4.177 9.547 -3.066 1.00 95.00 97 HIS A CA 1
ATOM 746 C C . HIS A 1 97 ? 3.172 8.832 -2.163 1.00 95.00 97 HIS A C 1
ATOM 748 O O . HIS A 1 97 ? 3.134 9.113 -0.970 1.00 95.00 97 HIS A O 1
ATOM 754 N N . GLU A 1 98 ? 2.428 7.867 -2.691 1.00 94.56 98 GLU A N 1
ATOM 755 C CA . GLU A 1 98 ? 1.499 7.058 -1.908 1.00 94.56 98 GLU A CA 1
ATOM 756 C C . GLU A 1 98 ? 2.198 6.161 -0.879 1.00 94.56 98 GLU A C 1
ATOM 758 O O . GLU A 1 98 ? 1.831 6.191 0.290 1.00 94.56 98 GLU A O 1
ATOM 763 N N . TYR A 1 99 ? 3.244 5.421 -1.262 1.00 93.88 99 TYR A N 1
ATOM 764 C CA . TYR A 1 99 ? 4.026 4.623 -0.305 1.00 93.88 99 TYR A CA 1
ATOM 765 C C . TYR A 1 99 ? 4.698 5.512 0.740 1.00 93.88 99 TYR A C 1
ATOM 767 O O . TYR A 1 99 ? 4.790 5.139 1.908 1.00 93.88 99 TYR A O 1
ATOM 775 N N . THR A 1 100 ? 5.142 6.707 0.337 1.00 94.69 100 THR A N 1
ATOM 776 C CA . THR A 1 100 ? 5.678 7.704 1.269 1.00 94.69 100 THR A CA 1
ATOM 777 C C . THR A 1 100 ? 4.608 8.152 2.262 1.00 94.69 100 THR A C 1
ATOM 779 O O . THR A 1 100 ? 4.900 8.237 3.452 1.00 94.69 100 THR A O 1
ATOM 782 N N . TYR A 1 101 ? 3.386 8.420 1.795 1.00 93.19 101 TYR A N 1
ATOM 783 C CA . TYR A 1 101 ? 2.256 8.801 2.638 1.00 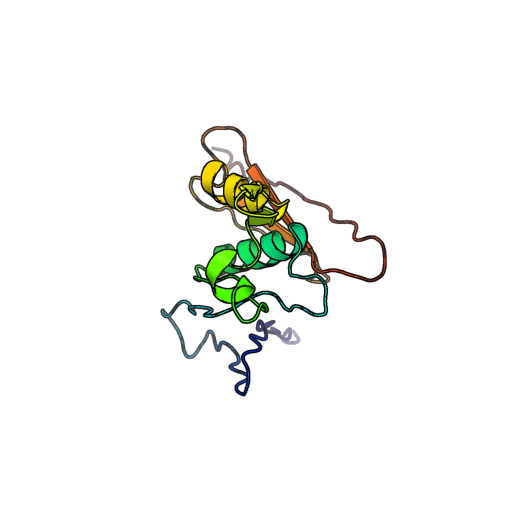93.19 101 TYR A CA 1
ATOM 784 C C . TYR A 1 101 ? 1.875 7.676 3.600 1.00 93.19 101 TYR A C 1
ATOM 786 O O . TYR A 1 101 ? 1.850 7.895 4.805 1.00 93.19 101 TYR A O 1
ATOM 794 N N . TYR A 1 102 ? 1.678 6.457 3.092 1.00 93.75 102 TYR A N 1
ATOM 795 C CA . TYR A 1 102 ? 1.399 5.276 3.906 1.00 93.75 102 TYR A CA 1
ATOM 796 C C . TYR A 1 102 ? 2.464 5.093 4.995 1.00 93.75 102 TYR A C 1
ATOM 798 O O . TYR A 1 102 ? 2.135 5.029 6.174 1.00 93.75 102 TYR A O 1
ATOM 806 N N . TYR A 1 103 ? 3.749 5.120 4.630 1.00 92.50 103 TYR A N 1
ATOM 807 C CA . TYR A 1 103 ? 4.831 4.969 5.598 1.00 92.50 103 TYR A CA 1
ATOM 808 C C . TYR A 1 103 ? 4.876 6.102 6.628 1.00 92.50 103 TYR A C 1
ATOM 810 O O . TYR A 1 103 ? 5.166 5.854 7.796 1.00 92.50 103 TYR A O 1
ATOM 818 N N . LYS A 1 104 ? 4.680 7.361 6.229 1.00 91.69 104 LYS A N 1
ATOM 819 C CA . LYS A 1 104 ? 4.845 8.505 7.136 1.00 91.69 104 LYS A CA 1
ATOM 820 C C . LYS A 1 104 ? 3.628 8.726 8.022 1.00 91.69 104 LYS A C 1
ATOM 822 O O . LYS A 1 104 ? 3.815 8.873 9.227 1.00 91.69 104 LYS A O 1
ATOM 827 N N . GLU A 1 105 ? 2.437 8.683 7.442 1.00 91.19 105 GLU A N 1
ATOM 828 C CA . GLU A 1 105 ? 1.203 9.162 8.065 1.00 91.19 105 GLU A CA 1
ATOM 829 C C . GLU A 1 105 ? 0.394 8.045 8.739 1.00 91.19 105 GLU A C 1
ATOM 831 O O . GLU A 1 105 ? -0.253 8.295 9.755 1.00 91.19 105 GLU A O 1
ATOM 836 N N . MET A 1 106 ? 0.454 6.801 8.240 1.00 91.25 106 MET A N 1
ATOM 837 C CA . MET A 1 106 ? -0.281 5.681 8.846 1.00 91.25 106 MET A CA 1
ATOM 838 C C . MET A 1 106 ? 0.479 5.135 10.056 1.00 91.25 106 MET A C 1
ATOM 840 O O . MET A 1 106 ? 1.282 4.206 9.962 1.00 91.25 106 MET A O 1
ATOM 844 N N . ARG A 1 107 ? 0.264 5.762 11.214 1.00 87.38 107 ARG A N 1
ATOM 845 C CA . ARG A 1 107 ? 0.965 5.479 12.473 1.00 87.38 107 ARG A CA 1
ATOM 846 C C . ARG A 1 107 ? -0.016 5.143 13.586 1.00 87.38 107 ARG A C 1
ATOM 848 O O . ARG A 1 107 ? -1.114 5.682 13.645 1.00 87.38 107 ARG A O 1
ATOM 855 N N . GLY A 1 108 ? 0.440 4.339 14.540 1.00 85.31 108 GLY A N 1
ATOM 856 C CA . GLY A 1 108 ? -0.351 3.957 15.707 1.00 85.31 108 GLY A CA 1
ATOM 857 C C . GLY A 1 108 ? -1.082 2.635 15.504 1.00 85.31 108 GLY A C 1
ATOM 858 O O . GLY A 1 108 ? -0.654 1.791 14.721 1.00 85.31 108 GLY A O 1
ATOM 859 N N . GLN A 1 109 ? -2.148 2.432 16.272 1.00 86.25 109 GLN A N 1
ATOM 860 C CA . GLN A 1 109 ? -2.921 1.192 16.250 1.00 86.25 109 GLN A CA 1
ATOM 861 C C . GLN A 1 109 ? -3.989 1.264 15.165 1.00 86.25 109 GLN A C 1
ATOM 863 O O . GLN A 1 109 ? -4.792 2.190 15.167 1.00 86.25 109 GLN A O 1
ATOM 868 N N . ARG A 1 110 ? -4.034 0.293 14.250 1.00 88.19 110 ARG A N 1
ATOM 869 C CA . ARG A 1 110 ? -5.094 0.243 13.235 1.00 88.19 110 ARG A CA 1
ATOM 870 C C . ARG A 1 110 ? -6.477 0.118 13.873 1.00 88.19 110 ARG A C 1
ATOM 872 O O . ARG A 1 110 ? -6.644 -0.598 14.860 1.00 88.19 110 ARG A O 1
ATOM 879 N N . VAL A 1 111 ? -7.473 0.778 13.286 1.00 87.62 111 VAL A N 1
ATOM 880 C CA . VAL A 1 111 ? -8.879 0.538 13.643 1.00 87.62 111 VAL A CA 1
ATOM 881 C C . VAL A 1 111 ? -9.461 -0.596 12.810 1.00 87.62 111 VAL A C 1
ATOM 883 O O . VAL A 1 111 ? -8.991 -0.898 11.714 1.00 87.62 111 VAL A O 1
ATOM 886 N N . VAL A 1 112 ? -10.522 -1.207 13.331 1.00 85.19 112 VAL A N 1
ATOM 887 C CA . VAL A 1 112 ? -11.338 -2.145 12.560 1.00 85.19 112 VAL A CA 1
ATOM 888 C C . VAL A 1 112 ? -12.032 -1.384 11.431 1.00 85.19 112 VAL A C 1
ATOM 890 O O . VAL A 1 112 ? -12.673 -0.360 11.669 1.00 85.19 112 VAL A O 1
ATOM 893 N N . THR A 1 113 ? -11.937 -1.905 10.212 1.00 85.62 113 THR A N 1
ATOM 894 C CA . THR A 1 113 ? -12.676 -1.415 9.046 1.00 85.62 113 THR A CA 1
ATOM 895 C C . THR A 1 113 ? -13.539 -2.535 8.475 1.00 85.62 113 THR A C 1
ATOM 897 O O . THR A 1 113 ? -13.259 -3.719 8.652 1.00 85.62 113 THR A O 1
ATOM 900 N N . THR A 1 114 ? -14.634 -2.161 7.814 1.00 81.19 114 THR A N 1
ATOM 901 C CA . THR A 1 114 ? -15.475 -3.100 7.060 1.00 81.19 114 THR A CA 1
ATOM 902 C C . THR A 1 114 ? -15.272 -2.812 5.575 1.00 81.19 114 THR A C 1
ATOM 904 O O . THR A 1 114 ? -15.284 -1.639 5.194 1.00 81.19 114 THR A O 1
ATOM 907 N N . PRO A 1 115 ? -15.042 -3.831 4.728 1.00 77.06 115 PRO A N 1
ATOM 908 C CA . PRO A 1 115 ? -14.908 -3.610 3.296 1.00 77.06 115 PRO A CA 1
ATOM 909 C C . PRO A 1 115 ? -16.219 -3.099 2.688 1.00 77.06 115 PRO A C 1
ATOM 911 O O . PRO A 1 115 ? -17.304 -3.307 3.233 1.00 77.06 115 PRO A O 1
ATOM 914 N N . SER A 1 116 ? -16.109 -2.471 1.518 1.00 83.56 116 SER A N 1
ATOM 915 C CA . SER A 1 116 ? -17.268 -2.241 0.651 1.00 83.56 116 SER A CA 1
ATOM 916 C C . SER A 1 116 ? -17.997 -3.552 0.338 1.00 83.56 116 SER A C 1
ATOM 918 O O . SER A 1 116 ? -17.384 -4.621 0.299 1.00 83.56 116 SER A O 1
ATOM 920 N N . ALA A 1 117 ? -19.308 -3.461 0.099 1.00 83.81 117 ALA A N 1
ATOM 921 C CA . ALA A 1 117 ? -20.150 -4.625 -0.178 1.00 83.81 117 ALA A CA 1
ATOM 922 C C . ALA A 1 117 ? -19.775 -5.354 -1.480 1.00 83.81 117 ALA A C 1
ATOM 924 O O . ALA A 1 117 ? -19.979 -6.559 -1.579 1.00 83.81 117 ALA A O 1
ATOM 925 N N . ASP A 1 118 ? -19.233 -4.632 -2.465 1.00 83.81 118 ASP A N 1
ATOM 926 C CA . ASP A 1 118 ? -18.723 -5.193 -3.722 1.00 83.81 118 ASP A CA 1
ATOM 927 C C . ASP A 1 118 ? -17.250 -5.625 -3.636 1.00 83.81 118 ASP A C 1
ATOM 929 O O . ASP A 1 118 ? -16.697 -6.151 -4.596 1.00 83.81 118 ASP A O 1
ATOM 933 N N . GLU A 1 119 ? -16.625 -5.408 -2.478 1.00 84.81 119 GLU A N 1
ATOM 934 C CA . GLU A 1 119 ? -15.235 -5.704 -2.158 1.00 84.81 119 GLU A CA 1
ATOM 935 C C . GLU A 1 119 ? -14.184 -4.975 -3.013 1.00 84.81 119 GLU A C 1
ATOM 937 O O . GLU A 1 119 ? -12.992 -5.199 -2.791 1.00 84.81 119 GLU A O 1
ATOM 942 N N . PHE A 1 120 ? -14.570 -4.054 -3.903 1.00 86.00 120 PHE A N 1
ATOM 943 C CA . PHE A 1 120 ? -13.650 -3.355 -4.810 1.00 86.00 120 PHE A CA 1
ATOM 944 C C . PHE A 1 120 ? -13.054 -2.077 -4.229 1.00 86.00 120 PHE A C 1
ATOM 946 O O . PHE A 1 120 ? -12.070 -1.569 -4.765 1.00 86.00 120 PHE A O 1
ATOM 953 N N . PHE A 1 121 ? -13.606 -1.577 -3.126 1.00 87.00 121 PHE A N 1
ATOM 954 C CA . PHE A 1 121 ? -13.091 -0.437 -2.371 1.00 87.00 121 PHE A CA 1
ATOM 955 C C . PHE A 1 121 ? -12.678 -0.858 -0.956 1.00 87.00 121 PHE A C 1
ATOM 957 O O . PHE A 1 121 ? -13.437 -1.528 -0.243 1.00 87.00 121 PHE A O 1
ATOM 964 N N . LYS A 1 122 ? -11.473 -0.471 -0.532 1.00 89.25 122 LYS A N 1
ATOM 965 C CA . LYS A 1 122 ? -10.913 -0.829 0.778 1.00 89.25 122 LYS A CA 1
ATOM 966 C C . LYS A 1 122 ? -10.485 0.410 1.544 1.00 89.25 122 LYS A C 1
ATOM 968 O O . LYS A 1 122 ? -10.038 1.399 0.964 1.00 89.25 122 LYS A O 1
ATOM 973 N N . VAL A 1 123 ? -10.612 0.303 2.863 1.00 90.06 123 VAL A N 1
ATOM 974 C CA . VAL A 1 123 ? -10.268 1.345 3.823 1.00 90.06 123 VAL A CA 1
ATOM 975 C C . VAL A 1 123 ? -9.310 0.759 4.847 1.00 90.06 123 VAL A C 1
ATOM 977 O O . VAL A 1 123 ? -9.604 -0.265 5.466 1.00 90.06 123 VAL A O 1
ATOM 980 N N . TYR A 1 124 ? -8.195 1.444 5.048 1.00 91.56 124 TYR A N 1
ATOM 981 C CA . TYR A 1 124 ? -7.288 1.267 6.167 1.00 91.56 124 TYR A CA 1
ATOM 982 C C . TYR A 1 124 ? -7.197 2.586 6.922 1.00 91.56 124 TYR A C 1
ATOM 984 O O . TYR A 1 124 ? -7.082 3.650 6.318 1.00 91.56 124 TYR A O 1
ATOM 992 N N . ALA A 1 125 ? -7.289 2.539 8.243 1.00 91.50 125 ALA A N 1
ATOM 993 C CA . ALA A 1 125 ? -7.288 3.745 9.049 1.00 91.50 125 ALA A CA 1
ATOM 994 C C . ALA A 1 125 ? -6.487 3.534 10.329 1.00 91.50 125 ALA A C 1
ATOM 996 O O . ALA A 1 125 ? -6.536 2.471 10.956 1.00 91.50 125 ALA A O 1
ATOM 997 N N . THR A 1 126 ? -5.776 4.582 10.725 1.00 90.12 126 THR A N 1
ATOM 998 C CA . THR A 1 126 ? -5.066 4.645 11.997 1.00 90.12 126 THR A CA 1
ATOM 999 C C . THR A 1 126 ? -5.450 5.953 12.692 1.00 90.12 126 THR A C 1
ATOM 1001 O O . THR A 1 126 ? -5.325 7.023 12.083 1.00 90.12 126 THR A O 1
ATOM 1004 N N . PRO A 1 127 ? -5.895 5.917 13.961 1.00 76.88 127 PRO A N 1
ATOM 1005 C CA . PRO A 1 127 ? -5.933 7.093 14.802 1.00 76.88 127 PRO A CA 1
ATOM 1006 C C . PRO A 1 127 ? -4.478 7.416 15.140 1.00 76.88 127 PRO A C 1
ATOM 1008 O O . PRO A 1 127 ? -3.895 6.866 16.074 1.00 76.88 127 PRO A O 1
ATOM 1011 N N . GLY A 1 128 ? -3.861 8.244 14.299 1.00 65.56 128 GLY A N 1
ATOM 1012 C CA . GLY A 1 128 ? -2.563 8.826 14.594 1.00 65.56 128 GLY A CA 1
ATOM 1013 C C . GLY A 1 128 ? -2.645 9.745 15.814 1.00 65.56 128 GLY A C 1
ATOM 1014 O O . GLY A 1 128 ? -3.690 9.898 16.448 1.00 65.56 128 GLY A O 1
ATOM 1015 N N . TRP A 1 129 ? -1.541 10.419 16.120 1.00 62.84 129 TRP A N 1
ATOM 1016 C CA . TRP A 1 129 ? -1.439 11.369 17.236 1.00 62.84 129 TRP A CA 1
ATOM 1017 C C . TRP A 1 129 ? -2.067 12.734 16.886 1.00 62.84 129 TRP A C 1
ATOM 1019 O O . TRP A 1 129 ? -1.640 13.760 17.397 1.00 62.84 129 TRP A O 1
ATOM 1029 N N . GLU A 1 130 ? -3.089 12.710 16.027 1.00 74.00 130 GLU A N 1
ATOM 1030 C CA . GLU A 1 130 ? -3.657 13.795 15.222 1.00 74.00 130 GLU A CA 1
ATOM 1031 C C . GLU A 1 130 ? -2.862 14.127 13.939 1.00 74.00 130 GLU A C 1
ATOM 1033 O O . GLU A 1 130 ? -1.672 14.440 14.009 1.00 74.00 130 GLU A O 1
ATOM 1038 N N . PRO A 1 131 ? -3.506 14.089 12.750 1.00 76.69 131 PRO A N 1
ATOM 1039 C CA . PRO A 1 131 ? -4.924 13.787 12.499 1.00 76.69 131 PRO A CA 1
ATOM 1040 C C . PRO A 1 131 ? -5.266 12.281 12.543 1.00 76.69 131 PRO A C 1
ATOM 1042 O O . PRO A 1 131 ? -4.392 11.417 12.503 1.00 76.69 131 PRO A O 1
ATOM 1045 N N . PHE A 1 132 ? -6.566 11.960 12.600 1.00 83.75 132 PHE A N 1
ATOM 1046 C CA . PHE A 1 132 ? -7.061 10.634 12.211 1.00 83.75 132 PHE A CA 1
ATOM 1047 C C . PHE A 1 132 ? -6.885 10.483 10.699 1.00 83.75 132 PHE A C 1
ATOM 1049 O O . PHE A 1 132 ? -7.409 11.298 9.937 1.00 83.75 132 PHE A O 1
ATOM 1056 N N . VAL A 1 133 ? -6.142 9.464 10.269 1.00 89.38 133 VAL A N 1
ATOM 1057 C CA . VAL A 1 133 ? -5.801 9.280 8.858 1.00 89.38 133 VAL A CA 1
ATOM 1058 C C . VAL A 1 133 ? -6.565 8.096 8.289 1.00 89.38 133 VAL A C 1
ATOM 1060 O O . VAL A 1 133 ? -6.564 7.000 8.856 1.00 89.38 133 VAL A O 1
ATOM 1063 N N . VAL A 1 134 ? -7.200 8.335 7.143 1.00 90.19 134 VAL A N 1
ATOM 1064 C CA . VAL A 1 134 ? -7.883 7.316 6.348 1.00 90.19 134 VAL A CA 1
ATOM 1065 C C . VAL A 1 134 ? -7.136 7.149 5.035 1.00 90.19 134 VAL A C 1
ATOM 1067 O O . VAL A 1 134 ? -6.971 8.096 4.270 1.00 90.19 134 VAL A O 1
ATOM 1070 N N . PHE A 1 135 ? -6.715 5.923 4.770 1.00 92.06 135 PHE A N 1
ATOM 1071 C CA . PHE A 1 135 ? -6.060 5.500 3.549 1.00 92.06 135 PHE A CA 1
ATOM 1072 C C . PHE A 1 135 ? -7.011 4.592 2.774 1.00 92.06 135 PHE A C 1
ATOM 1074 O O . PHE A 1 135 ? -7.512 3.600 3.305 1.00 92.06 135 PHE A O 1
ATOM 1081 N N . THR A 1 136 ? -7.314 4.959 1.530 1.00 91.56 136 THR A N 1
ATOM 1082 C CA . THR A 1 136 ? -8.317 4.249 0.729 1.00 91.56 136 THR A CA 1
ATOM 1083 C C . THR A 1 136 ? -7.782 3.915 -0.645 1.00 91.56 136 THR A C 1
ATOM 1085 O O . THR A 1 136 ? -7.002 4.670 -1.222 1.00 91.56 136 THR A O 1
ATOM 1088 N N . GLY A 1 137 ? -8.224 2.779 -1.165 1.00 90.38 137 GLY A N 1
ATOM 1089 C CA . GLY A 1 137 ? -7.860 2.314 -2.490 1.00 90.38 137 GLY A CA 1
ATOM 1090 C C . GLY A 1 137 ? -8.996 1.546 -3.136 1.00 90.38 137 GLY A C 1
ATOM 1091 O O . GLY A 1 137 ? -9.913 1.065 -2.465 1.00 90.38 137 GLY A O 1
ATOM 1092 N N . SER A 1 138 ? -8.923 1.425 -4.456 1.00 88.38 138 SER A N 1
ATOM 1093 C CA . SER A 1 138 ? -9.884 0.650 -5.230 1.00 88.38 138 SER A CA 1
ATOM 1094 C C . SER A 1 138 ? -9.209 -0.142 -6.335 1.00 88.38 138 SER A C 1
ATOM 1096 O O . SER A 1 138 ? -8.189 0.272 -6.889 1.00 88.38 138 SER A O 1
ATOM 1098 N N . GLN A 1 139 ? -9.802 -1.284 -6.668 1.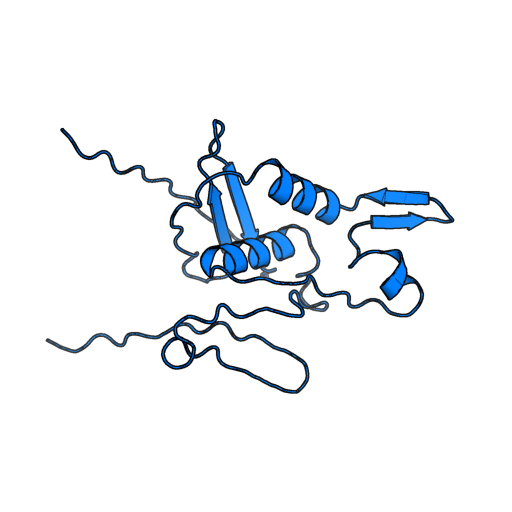00 86.00 139 GLN A N 1
ATOM 1099 C CA . GLN A 1 139 ? -9.500 -1.954 -7.926 1.00 86.00 139 GLN A CA 1
ATOM 1100 C C . GLN A 1 139 ? -10.159 -1.204 -9.077 1.00 86.00 139 GLN A C 1
ATOM 1102 O O . GLN A 1 139 ? -11.238 -0.630 -8.928 1.00 86.00 139 GLN A O 1
ATOM 1107 N N . LEU A 1 140 ? -9.519 -1.231 -10.246 1.00 80.81 140 LEU A N 1
ATOM 1108 C CA . LEU A 1 140 ? -10.110 -0.645 -11.438 1.00 80.81 140 LEU A CA 1
ATOM 1109 C C . LEU A 1 140 ? -11.416 -1.376 -11.774 1.00 80.81 140 LEU A C 1
ATOM 1111 O O . LEU A 1 140 ? -11.408 -2.562 -12.097 1.00 80.81 140 LEU A O 1
ATOM 1115 N N . GLN A 1 141 ? -12.518 -0.634 -11.767 1.00 77.56 141 GLN A N 1
ATOM 1116 C CA . GLN A 1 141 ? -13.809 -1.090 -12.267 1.00 77.56 141 GLN A CA 1
ATOM 1117 C C . GLN A 1 141 ? -14.193 -0.321 -13.524 1.00 77.56 141 GLN A C 1
ATOM 1119 O O . GLN A 1 141 ? -13.813 0.836 -13.718 1.00 77.56 141 GLN A O 1
ATOM 1124 N N . ARG A 1 142 ? -14.981 -0.952 -14.400 1.00 71.62 142 ARG A N 1
ATOM 1125 C CA . ARG A 1 142 ? -15.643 -0.215 -15.481 1.00 71.62 142 ARG A CA 1
ATOM 1126 C C . ARG A 1 142 ? -16.754 0.638 -14.872 1.00 71.62 142 ARG A C 1
ATOM 1128 O O . ARG A 1 142 ? -17.801 0.107 -14.524 1.00 71.62 142 ARG A O 1
ATOM 1135 N N . GLY A 1 143 ? -16.537 1.948 -14.788 1.00 68.31 143 GLY A N 1
ATOM 1136 C CA . GLY A 1 143 ? -17.529 2.909 -14.304 1.00 68.31 143 GLY A CA 1
ATOM 1137 C C . GLY A 1 143 ? -16.997 3.799 -13.184 1.00 68.31 143 GLY A C 1
ATOM 1138 O O . GLY A 1 143 ? -15.790 3.910 -12.988 1.00 68.31 143 GLY A O 1
ATOM 1139 N N . ILE A 1 144 ? -17.911 4.460 -12.475 1.00 67.75 144 ILE A N 1
ATOM 1140 C CA . ILE A 1 144 ? -17.599 5.257 -11.285 1.00 67.75 144 ILE A CA 1
ATOM 1141 C C . ILE A 1 144 ? -17.786 4.359 -10.066 1.00 67.75 144 ILE A C 1
ATOM 1143 O O . ILE A 1 144 ? -18.865 3.800 -9.878 1.00 67.75 144 ILE A O 1
ATOM 1147 N N . ILE A 1 145 ? -16.753 4.254 -9.235 1.00 68.75 145 ILE A N 1
ATOM 1148 C CA . ILE A 1 145 ? -16.879 3.690 -7.892 1.00 68.75 145 ILE A CA 1
ATOM 1149 C C . ILE A 1 145 ? -17.271 4.840 -6.967 1.00 68.75 145 ILE A C 1
ATOM 1151 O O . ILE A 1 145 ? -16.547 5.831 -6.870 1.00 68.75 145 ILE A O 1
ATOM 1155 N N . VAL A 1 146 ? -18.418 4.716 -6.304 1.00 69.94 146 VAL A N 1
ATOM 1156 C CA . VAL A 1 146 ? -18.808 5.597 -5.199 1.00 69.94 146 VAL A CA 1
ATOM 1157 C C . VAL A 1 146 ? -18.623 4.798 -3.918 1.00 69.94 146 VAL A C 1
ATOM 1159 O O . VAL A 1 146 ? -19.248 3.754 -3.751 1.00 69.94 146 VAL A O 1
ATOM 1162 N N . GLY A 1 147 ? -17.728 5.261 -3.049 1.00 69.31 147 GLY A N 1
ATOM 1163 C CA . GLY A 1 147 ? -17.481 4.654 -1.747 1.00 69.31 147 GLY A CA 1
ATOM 1164 C C . GLY A 1 147 ? -17.854 5.624 -0.637 1.00 69.31 147 GLY A C 1
ATOM 1165 O O . GLY A 1 147 ? -17.313 6.727 -0.585 1.00 69.31 147 GLY A O 1
ATOM 1166 N N . ASP A 1 148 ? -18.740 5.199 0.260 1.00 78.31 148 ASP A N 1
ATOM 1167 C CA . ASP A 1 148 ? -19.036 5.933 1.487 1.00 78.31 148 ASP A CA 1
ATOM 1168 C C . ASP A 1 148 ? -18.137 5.427 2.620 1.00 78.31 148 ASP A C 1
ATOM 1170 O O . ASP A 1 148 ? -18.080 4.225 2.897 1.00 78.31 148 ASP A O 1
ATOM 1174 N N . VAL A 1 149 ? -17.447 6.343 3.303 1.00 81.19 149 VAL A N 1
ATOM 1175 C CA . VAL A 1 149 ? -16.660 6.028 4.503 1.00 81.19 149 VAL A CA 1
ATOM 1176 C C . VAL A 1 149 ? -17.414 6.525 5.730 1.00 81.19 149 VAL A C 1
ATOM 1178 O O . VAL A 1 149 ? -17.470 7.723 6.001 1.00 81.19 149 VAL A O 1
ATOM 1181 N N . TRP A 1 150 ? -17.979 5.588 6.491 1.00 81.94 150 TRP A N 1
ATOM 1182 C CA . TRP A 1 150 ? -18.670 5.871 7.748 1.00 81.94 150 TRP A CA 1
ATOM 1183 C C . TRP A 1 150 ? -17.709 5.681 8.923 1.00 81.94 150 TRP A C 1
ATOM 1185 O O . TRP A 1 150 ? -17.212 4.579 9.150 1.00 81.94 150 TRP A O 1
ATOM 1195 N N . ILE A 1 151 ? -17.450 6.748 9.683 1.00 83.12 151 ILE A N 1
ATOM 1196 C CA . ILE A 1 151 ? -16.609 6.700 10.886 1.00 83.12 151 ILE A CA 1
ATOM 1197 C C . ILE A 1 151 ? -17.524 6.731 12.110 1.00 83.12 151 ILE A C 1
ATOM 1199 O O . ILE A 1 151 ? -18.191 7.731 12.372 1.00 83.12 151 ILE A O 1
ATOM 1203 N N . SER A 1 152 ? -17.545 5.640 12.872 1.00 80.81 152 SER A N 1
ATOM 1204 C CA . SER A 1 152 ? -18.255 5.552 14.149 1.00 80.81 152 SER A CA 1
ATOM 1205 C C . SER A 1 152 ? -17.261 5.450 15.300 1.00 80.81 152 SER A C 1
ATOM 1207 O O . SER A 1 152 ? -16.420 4.551 15.308 1.00 80.81 152 SER A O 1
ATOM 1209 N N . VAL A 1 153 ? -17.391 6.326 16.296 1.00 74.31 153 VAL A N 1
ATOM 1210 C CA . VAL A 1 153 ? -16.646 6.237 17.557 1.00 74.31 153 VAL A CA 1
ATOM 1211 C C . VAL A 1 153 ? -17.606 5.759 18.637 1.00 74.31 153 VAL A C 1
ATOM 1213 O O . VAL A 1 153 ? -18.595 6.430 18.933 1.00 74.31 153 VAL A O 1
ATOM 1216 N N . TRP A 1 154 ? -17.321 4.603 19.232 1.00 65.69 154 TRP A N 1
ATOM 1217 C CA . TRP A 1 154 ? -18.063 4.127 20.393 1.00 65.69 154 TRP A CA 1
ATOM 1218 C C . TRP A 1 154 ? -17.581 4.894 21.627 1.00 65.69 154 TRP A C 1
ATOM 1220 O O . TRP A 1 154 ? -16.434 4.750 22.035 1.00 65.69 154 TRP A O 1
ATOM 1230 N N . HIS A 1 155 ? -18.442 5.735 22.202 1.00 57.97 155 HIS A N 1
ATOM 1231 C CA . HIS A 1 155 ? -18.255 6.213 23.571 1.00 57.97 155 HIS A CA 1
ATOM 1232 C C . HIS A 1 155 ? -19.003 5.266 24.504 1.00 57.97 155 HIS A C 1
ATOM 1234 O O . HIS A 1 155 ? -20.232 5.182 24.450 1.00 57.97 155 HIS A O 1
ATOM 1240 N N . GLU A 1 156 ? -18.275 4.579 25.378 1.00 50.94 156 GLU A N 1
ATOM 1241 C CA . GLU A 1 156 ? -18.886 4.007 26.571 1.00 50.94 156 GLU A CA 1
ATOM 1242 C C . GLU A 1 156 ? -19.288 5.186 27.465 1.00 50.94 156 GLU A C 1
ATOM 1244 O O . GLU A 1 156 ? -18.450 6.002 27.855 1.00 50.94 156 GLU A O 1
ATOM 1249 N N . ARG A 1 157 ? -20.592 5.353 27.717 1.00 51.88 157 ARG A N 1
ATOM 1250 C CA . ARG A 1 157 ? -21.043 6.299 28.742 1.00 51.88 157 ARG A CA 1
ATOM 1251 C C . ARG A 1 157 ? -20.577 5.745 30.086 1.00 51.88 157 ARG A C 1
ATOM 1253 O O . ARG A 1 157 ? -21.015 4.659 30.460 1.00 51.88 157 ARG A O 1
ATOM 1260 N N . LEU A 1 158 ? -19.688 6.482 30.749 1.00 52.78 158 LEU A N 1
ATOM 1261 C CA . LEU A 1 158 ? -19.410 6.318 32.176 1.00 52.78 158 LEU A CA 1
ATOM 1262 C C . LEU A 1 158 ? -20.677 6.582 32.999 1.00 52.78 158 LEU A C 1
ATOM 1264 O O . LEU A 1 158 ? -21.464 7.473 32.593 1.00 52.78 158 LEU A O 1
#

Secondary structure (DSSP, 8-state):
-----------EEEETTEEEE--TTTSTT---EEEEE--TTTTTTSHHHHHHHHHHHHHTT-EEEEP----THHHHHSTTTSEEEETTEEEE-HHHHHHHHHHHH--SPPPP----TTSSEEEEEEE-SSSEEEEEEE---SS---------------

Organism: NCBI:txid1089457